Protein AF-S3EFR1-F1 (afdb_monomer_lite)

pLDDT: mean 77.14, std 15.66, range [37.75, 94.12]

Organism: Glarea lozoyensis (strain ATCC 20868 / MF5171) (NCBI:txid1116229)

Structure (mmCIF, N/CA/C/O backbone):
data_AF-S3EFR1-F1
#
_entry.id   AF-S3EFR1-F1
#
loop_
_atom_site.group_PDB
_atom_site.id
_atom_site.type_symbol
_atom_site.label_atom_id
_atom_site.label_alt_id
_atom_site.label_comp_id
_atom_site.label_asym_id
_atom_site.label_entity_id
_atom_site.label_seq_id
_atom_site.pdbx_PDB_ins_code
_atom_site.Cartn_x
_atom_site.Cartn_y
_atom_site.Cartn_z
_atom_site.occupancy
_atom_site.B_iso_or_equiv
_atom_site.auth_seq_id
_atom_site.auth_comp_id
_atom_site.auth_asym_id
_atom_site.auth_atom_id
_atom_site.pdbx_PDB_model_num
ATOM 1 N N . MET A 1 1 ? 13.708 -11.932 -1.085 1.00 60.66 1 MET A N 1
ATOM 2 C CA . MET A 1 1 ? 13.806 -11.351 0.275 1.00 60.66 1 MET A CA 1
ATOM 3 C C . MET A 1 1 ? 13.201 -9.961 0.211 1.00 60.66 1 MET A C 1
ATOM 5 O O . MET A 1 1 ? 13.591 -9.210 -0.669 1.00 60.66 1 MET A O 1
ATOM 9 N N . ILE A 1 2 ? 12.241 -9.636 1.082 1.00 73.06 2 ILE A N 1
ATOM 10 C CA . ILE A 1 2 ? 11.647 -8.292 1.139 1.00 73.06 2 ILE A CA 1
ATOM 11 C C . ILE A 1 2 ? 12.408 -7.488 2.191 1.00 73.06 2 ILE A C 1
ATOM 13 O O . ILE A 1 2 ? 12.567 -7.956 3.316 1.00 73.06 2 ILE A O 1
ATOM 17 N N . SER A 1 3 ? 12.867 -6.291 1.836 1.00 84.31 3 SER A N 1
ATOM 18 C CA . SER A 1 3 ? 13.416 -5.324 2.792 1.00 84.31 3 SER A CA 1
ATOM 19 C C . SER A 1 3 ? 12.689 -3.999 2.647 1.00 84.31 3 SER A C 1
ATOM 21 O O . SER A 1 3 ? 12.386 -3.596 1.525 1.00 84.31 3 SER A O 1
ATOM 23 N N . TYR A 1 4 ? 12.452 -3.302 3.753 1.00 84.38 4 TYR A N 1
ATOM 24 C CA . TYR A 1 4 ? 11.817 -1.990 3.742 1.00 84.38 4 TYR A CA 1
ATOM 25 C C . TYR A 1 4 ? 12.621 -0.977 4.554 1.00 84.38 4 TYR A C 1
ATOM 27 O O . TYR A 1 4 ? 13.386 -1.328 5.452 1.00 84.38 4 TYR A O 1
ATOM 35 N N . THR A 1 5 ? 12.457 0.298 4.233 1.00 91.06 5 THR A N 1
ATOM 36 C CA . THR A 1 5 ? 13.058 1.412 4.968 1.00 91.06 5 THR A CA 1
ATOM 37 C C . THR A 1 5 ? 12.048 2.545 5.055 1.00 91.06 5 THR A C 1
ATOM 39 O O . THR A 1 5 ? 11.394 2.858 4.061 1.00 91.06 5 THR A O 1
ATOM 42 N N . LEU A 1 6 ? 11.908 3.142 6.240 1.00 88.94 6 LEU A N 1
ATOM 43 C CA . LEU A 1 6 ? 11.106 4.349 6.424 1.00 88.94 6 LEU A CA 1
ATOM 44 C C . LEU A 1 6 ? 11.789 5.509 5.692 1.00 88.94 6 LEU A C 1
ATOM 46 O O . LEU A 1 6 ? 12.980 5.754 5.884 1.00 88.94 6 LEU A O 1
ATOM 50 N N . VAL A 1 7 ? 11.033 6.208 4.857 1.00 87.56 7 VAL A N 1
ATOM 51 C CA . VAL A 1 7 ? 11.495 7.368 4.099 1.00 87.56 7 VAL A CA 1
ATOM 52 C C . VAL A 1 7 ? 10.876 8.620 4.722 1.00 87.56 7 VAL A C 1
ATOM 54 O O . VAL A 1 7 ? 9.686 8.605 5.040 1.00 87.56 7 VAL A O 1
ATOM 57 N N . PRO A 1 8 ? 11.645 9.704 4.919 1.00 78.00 8 PRO A N 1
ATOM 58 C CA . PRO A 1 8 ? 11.084 10.968 5.378 1.00 78.00 8 PRO A CA 1
ATOM 59 C C . PRO A 1 8 ? 10.008 11.463 4.405 1.00 78.00 8 PRO A C 1
ATOM 61 O O . PRO A 1 8 ? 10.273 11.578 3.207 1.00 78.00 8 PRO A O 1
ATOM 64 N N . ALA A 1 9 ? 8.816 11.778 4.914 1.00 66.44 9 ALA A N 1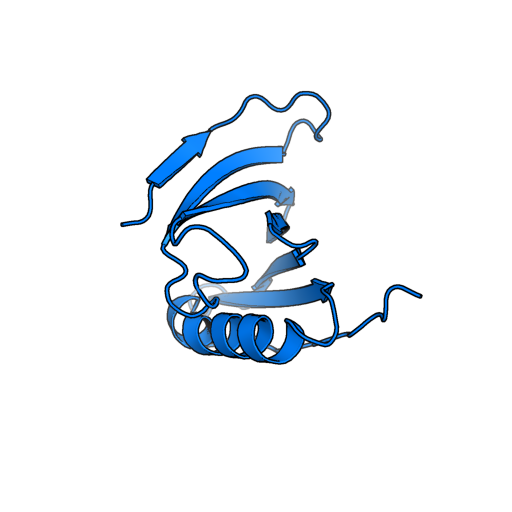
ATOM 65 C CA . ALA A 1 9 ? 7.770 12.406 4.118 1.00 66.44 9 ALA A CA 1
ATOM 66 C C . ALA A 1 9 ? 8.225 13.820 3.723 1.00 66.44 9 ALA A C 1
ATOM 68 O O . ALA A 1 9 ? 8.446 14.673 4.582 1.00 66.44 9 ALA A O 1
ATOM 69 N N . THR A 1 10 ? 8.411 14.065 2.426 1.00 64.19 10 THR A N 1
ATOM 70 C CA . THR A 1 10 ? 8.828 15.379 1.906 1.00 64.19 10 THR A CA 1
ATOM 71 C C . THR A 1 10 ? 7.641 16.273 1.549 1.00 64.19 10 THR A C 1
ATOM 73 O O . THR A 1 10 ? 7.800 17.490 1.509 1.00 64.19 10 THR A O 1
ATOM 76 N N . SER A 1 11 ? 6.458 15.693 1.306 1.00 72.06 11 SER A N 1
ATOM 77 C CA . SER A 1 11 ? 5.230 16.433 0.957 1.00 72.06 11 SER A CA 1
ATOM 78 C C . SER A 1 11 ? 3.912 15.751 1.367 1.00 72.06 11 SER A C 1
ATOM 80 O O . SER A 1 11 ? 2.839 16.245 1.028 1.00 72.06 11 SER A O 1
ATOM 82 N N . SER A 1 12 ? 3.975 14.638 2.100 1.00 77.38 12 SER A N 1
ATOM 83 C CA . SER A 1 12 ? 2.798 13.852 2.487 1.00 77.38 12 SER A CA 1
ATOM 84 C C . SER A 1 12 ? 2.102 14.441 3.734 1.00 77.38 12 SER A C 1
ATOM 86 O O . SER A 1 12 ? 2.735 15.172 4.505 1.00 77.38 12 SER A O 1
ATOM 88 N N . PRO A 1 13 ? 0.808 14.143 3.963 1.00 82.50 13 PRO A N 1
ATOM 89 C CA . PRO A 1 13 ? 0.098 14.549 5.177 1.00 82.50 13 PRO A CA 1
ATOM 90 C C . PRO A 1 13 ? 0.827 14.129 6.471 1.00 82.50 13 PRO A C 1
ATOM 92 O O . PRO A 1 13 ? 1.513 13.107 6.488 1.00 82.50 13 PRO A O 1
ATOM 95 N N . PRO A 1 14 ? 0.666 14.858 7.591 1.00 84.56 14 PRO A N 1
ATOM 96 C CA . PRO A 1 14 ? 1.414 14.600 8.831 1.00 84.56 14 PRO A CA 1
ATOM 97 C C . PRO A 1 14 ? 1.135 13.224 9.466 1.00 84.56 14 PRO A C 1
ATOM 99 O O . PRO A 1 14 ? 1.951 12.717 10.230 1.00 84.56 14 PRO A O 1
ATOM 102 N N . ASN A 1 15 ? -0.005 12.614 9.147 1.00 91.88 15 ASN A N 1
ATOM 103 C CA . ASN A 1 15 ? -0.419 11.262 9.531 1.00 91.88 15 ASN A CA 1
ATOM 104 C C . ASN A 1 15 ? -0.019 10.189 8.498 1.00 91.88 15 ASN A C 1
ATOM 106 O O . ASN A 1 15 ? -0.547 9.081 8.531 1.00 91.88 15 ASN A O 1
ATOM 110 N N . THR A 1 16 ? 0.876 10.515 7.562 1.00 93.00 16 THR A N 1
ATOM 111 C CA . THR A 1 16 ? 1.358 9.593 6.529 1.00 93.00 16 THR A CA 1
ATOM 112 C C . THR A 1 16 ? 2.764 9.106 6.844 1.00 93.00 16 THR A C 1
ATOM 114 O O . THR A 1 16 ? 3.654 9.891 7.174 1.00 93.00 16 THR A O 1
ATOM 117 N N . LYS A 1 17 ? 2.987 7.801 6.702 1.00 90.75 17 LYS A N 1
ATOM 118 C CA . LYS A 1 17 ? 4.316 7.187 6.740 1.00 90.75 17 LYS A CA 1
ATOM 119 C C . LYS A 1 17 ? 4.663 6.647 5.366 1.00 90.75 17 LYS A C 1
ATOM 121 O O . LYS A 1 17 ? 3.905 5.866 4.795 1.00 90.75 17 LYS A O 1
ATOM 126 N N . SER A 1 18 ? 5.836 7.023 4.875 1.00 92.81 18 SER A N 1
ATOM 127 C CA . SER A 1 18 ? 6.327 6.605 3.566 1.00 92.81 18 SER A CA 1
ATOM 128 C C . SER A 1 18 ? 7.414 5.548 3.729 1.00 92.81 18 SER A C 1
ATOM 130 O O . SER A 1 18 ? 8.298 5.655 4.579 1.00 92.81 18 SER A O 1
ATOM 132 N N . TYR A 1 19 ? 7.367 4.514 2.905 1.00 91.31 19 TYR A N 1
ATOM 133 C CA . TYR A 1 19 ? 8.266 3.373 2.939 1.00 91.31 19 TYR A CA 1
ATOM 134 C C . TYR A 1 19 ? 8.821 3.124 1.549 1.00 91.31 19 TYR A C 1
ATOM 136 O O . TYR A 1 19 ? 8.093 3.132 0.560 1.00 91.31 19 TYR A O 1
ATOM 144 N N . ARG A 1 20 ? 10.113 2.820 1.483 1.00 91.75 20 ARG A N 1
ATOM 145 C CA . ARG A 1 20 ? 10.733 2.235 0.301 1.00 91.75 20 ARG A CA 1
ATOM 146 C C . ARG A 1 20 ? 10.902 0.750 0.547 1.00 91.75 20 ARG A C 1
ATOM 148 O O . ARG A 1 20 ? 11.566 0.357 1.503 1.00 91.75 20 ARG A O 1
ATOM 155 N N . VAL A 1 21 ? 10.304 -0.063 -0.309 1.00 89.19 21 VAL A N 1
ATOM 156 C CA . VAL A 1 21 ? 10.310 -1.521 -0.231 1.00 89.19 21 VAL A CA 1
ATOM 157 C C . VAL A 1 21 ? 11.051 -2.069 -1.436 1.00 89.19 21 VAL A C 1
ATOM 159 O O . VAL A 1 21 ? 10.714 -1.761 -2.572 1.00 89.19 21 VAL A O 1
ATOM 162 N N . ILE A 1 22 ? 12.058 -2.900 -1.198 1.00 86.44 22 ILE A N 1
ATOM 163 C CA . ILE A 1 22 ? 12.746 -3.641 -2.251 1.00 86.44 22 ILE A CA 1
ATOM 164 C C . ILE A 1 22 ? 12.198 -5.060 -2.226 1.00 86.44 22 ILE A C 1
ATOM 166 O O . ILE A 1 22 ? 12.256 -5.736 -1.194 1.00 86.44 22 ILE A O 1
ATOM 170 N N . ASN A 1 23 ? 11.643 -5.494 -3.353 1.00 78.12 23 ASN A N 1
ATOM 171 C CA . ASN A 1 23 ? 11.032 -6.806 -3.501 1.00 78.12 23 ASN A CA 1
ATOM 172 C C . ASN A 1 23 ? 11.565 -7.519 -4.746 1.00 78.12 23 ASN A C 1
ATOM 174 O O . ASN A 1 23 ? 11.831 -6.890 -5.765 1.00 78.12 23 ASN A O 1
ATOM 178 N N . ASP A 1 24 ? 11.679 -8.842 -4.673 1.00 75.81 24 ASP A N 1
ATOM 179 C CA . ASP A 1 24 ? 11.983 -9.667 -5.838 1.00 75.81 24 ASP A CA 1
ATOM 180 C C . ASP A 1 24 ? 10.675 -9.949 -6.607 1.00 75.81 24 ASP A C 1
ATOM 182 O O . ASP A 1 24 ? 9.718 -10.483 -6.038 1.00 75.81 24 ASP A O 1
ATOM 186 N N . MET A 1 25 ? 10.619 -9.609 -7.899 1.00 72.31 25 MET A N 1
ATOM 187 C CA . MET A 1 25 ? 9.466 -9.858 -8.783 1.00 72.31 25 MET A CA 1
ATOM 188 C C . MET A 1 25 ? 9.862 -10.803 -9.927 1.00 72.31 25 MET A C 1
ATOM 190 O O . MET A 1 25 ? 9.933 -10.388 -11.086 1.00 72.31 25 MET A O 1
ATOM 194 N N . PRO A 1 26 ? 10.123 -12.093 -9.641 1.00 70.69 26 PRO A N 1
ATOM 195 C CA . PRO A 1 26 ? 10.565 -13.052 -10.657 1.00 70.69 26 PRO A CA 1
ATOM 196 C C . PRO A 1 26 ? 9.545 -13.273 -11.786 1.00 70.69 26 PRO A C 1
ATOM 198 O O . PRO A 1 26 ? 9.906 -13.781 -12.844 1.00 70.69 26 PRO A O 1
ATOM 201 N N . GLN A 1 27 ? 8.281 -12.902 -11.568 1.00 70.25 27 GLN A N 1
ATOM 202 C CA . GLN A 1 27 ? 7.194 -13.014 -12.538 1.00 70.25 27 GLN A CA 1
ATOM 203 C C . GLN A 1 27 ? 7.205 -11.927 -13.623 1.00 70.25 27 GLN A C 1
ATOM 205 O O . GLN A 1 27 ? 6.533 -12.090 -14.638 1.00 70.25 27 GLN A O 1
ATOM 210 N N . ILE A 1 28 ? 7.941 -10.825 -13.432 1.00 67.75 28 ILE A N 1
ATOM 211 C CA . ILE A 1 28 ? 8.157 -9.853 -14.507 1.00 67.75 28 ILE A CA 1
ATOM 212 C C . ILE A 1 28 ? 9.328 -10.363 -15.359 1.00 67.75 28 ILE A C 1
ATOM 214 O O . ILE A 1 28 ? 10.408 -10.617 -14.814 1.00 67.75 28 ILE A O 1
ATOM 218 N N . PRO A 1 29 ? 9.161 -10.512 -16.687 1.00 66.69 29 PRO A N 1
ATOM 219 C CA . PRO A 1 29 ? 10.235 -10.979 -17.554 1.00 66.69 29 PRO A CA 1
ATOM 220 C C . PRO A 1 29 ? 11.506 -10.136 -17.393 1.00 66.69 29 PRO A C 1
ATOM 222 O O . PRO A 1 29 ? 11.451 -8.907 -17.425 1.00 66.69 29 PRO A O 1
ATOM 225 N N . LYS A 1 30 ? 12.671 -10.792 -17.298 1.00 67.75 30 LYS A N 1
ATOM 226 C CA . LYS A 1 30 ? 13.978 -10.114 -17.164 1.00 67.75 30 LYS A CA 1
ATOM 227 C C . LYS A 1 30 ? 14.293 -9.141 -18.306 1.00 67.75 30 LYS A C 1
ATOM 229 O O . LYS A 1 30 ? 15.078 -8.224 -18.126 1.00 67.75 30 LYS A O 1
ATOM 234 N N . ALA A 1 31 ? 13.677 -9.334 -19.474 1.00 65.50 31 ALA A N 1
ATOM 235 C CA . ALA A 1 31 ? 13.796 -8.416 -20.607 1.00 65.50 31 ALA A CA 1
ATOM 236 C C . ALA A 1 31 ? 13.137 -7.044 -20.352 1.00 65.50 31 ALA A C 1
ATOM 238 O O . ALA A 1 31 ? 13.407 -6.101 -21.086 1.00 65.50 31 ALA A O 1
ATOM 239 N N . VAL A 1 32 ? 12.265 -6.942 -19.341 1.00 63.06 32 VAL A N 1
ATOM 240 C CA . VAL A 1 32 ? 11.481 -5.739 -19.017 1.00 63.06 32 VAL A CA 1
ATOM 241 C C . VAL A 1 32 ? 11.977 -5.065 -17.730 1.00 63.06 32 VAL A C 1
ATOM 243 O O . VAL A 1 32 ? 11.814 -3.856 -17.587 1.00 63.06 32 VAL A O 1
ATOM 246 N N . HIS A 1 33 ? 12.602 -5.803 -16.802 1.00 62.84 33 HIS A N 1
ATOM 247 C CA . HIS A 1 33 ? 13.204 -5.225 -15.593 1.00 62.84 33 HIS A CA 1
ATOM 248 C C . HIS A 1 33 ? 14.264 -6.135 -14.940 1.00 62.84 33 HIS A C 1
ATOM 250 O O . HIS A 1 33 ? 14.245 -7.356 -15.135 1.00 62.84 33 HIS A O 1
ATOM 256 N N . ASP A 1 34 ? 15.122 -5.556 -14.093 1.00 64.06 34 ASP A N 1
ATOM 257 C CA . ASP A 1 34 ? 15.953 -6.306 -13.143 1.00 64.06 34 ASP A CA 1
ATOM 258 C C . ASP A 1 34 ? 15.082 -6.984 -12.084 1.00 64.06 34 ASP A C 1
ATOM 260 O O . ASP A 1 34 ? 14.150 -6.376 -11.586 1.00 64.06 34 ASP A O 1
ATOM 264 N N . ALA A 1 35 ? 15.413 -8.214 -11.674 1.00 64.50 35 ALA A N 1
ATOM 265 C CA . ALA A 1 35 ? 14.576 -9.048 -10.795 1.00 64.50 35 ALA A CA 1
ATOM 266 C C . ALA A 1 35 ? 14.157 -8.411 -9.448 1.00 64.50 35 ALA A C 1
ATOM 268 O O . ALA A 1 35 ? 13.276 -8.954 -8.781 1.00 64.50 35 ALA A O 1
ATOM 269 N N . LYS A 1 36 ? 14.780 -7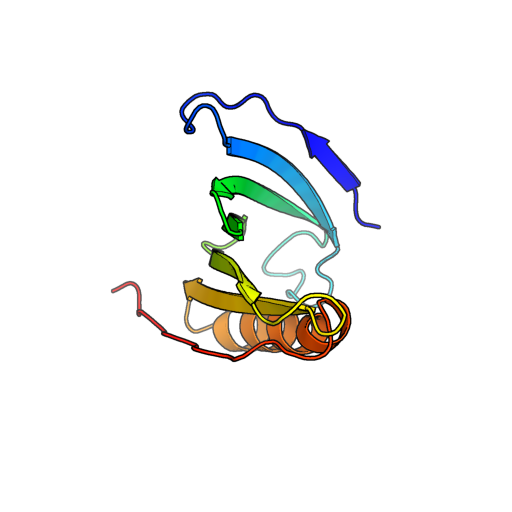.293 -9.051 1.00 74.69 36 LYS A N 1
ATOM 270 C CA . LYS A 1 36 ? 14.450 -6.500 -7.866 1.00 74.69 36 LYS A CA 1
ATOM 271 C C . LYS A 1 36 ? 13.741 -5.214 -8.269 1.00 74.69 36 LYS A C 1
ATOM 273 O O . LYS A 1 36 ? 14.328 -4.359 -8.925 1.00 74.69 36 LYS A O 1
ATOM 278 N N . VAL A 1 37 ? 12.516 -5.039 -7.786 1.00 79.88 37 VAL A N 1
ATOM 279 C CA . VAL A 1 37 ? 11.788 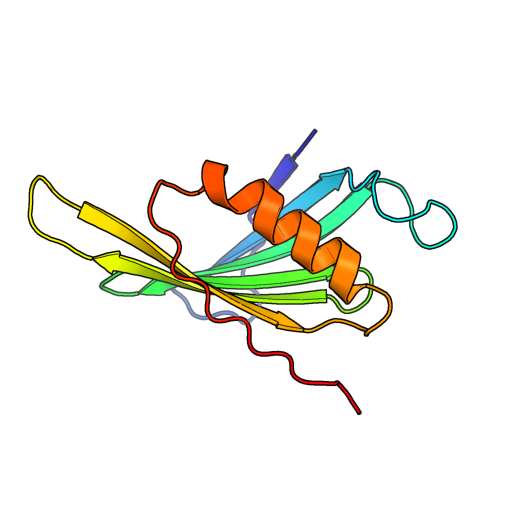-3.771 -7.866 1.00 79.88 37 VAL A CA 1
ATOM 280 C C . VAL A 1 37 ? 11.960 -2.976 -6.588 1.00 79.88 37 VAL A C 1
ATOM 282 O O . VAL A 1 37 ? 11.890 -3.521 -5.486 1.00 79.88 37 VAL A O 1
ATOM 285 N N . THR A 1 38 ? 12.104 -1.667 -6.747 1.00 87.75 38 THR A N 1
ATOM 286 C CA . THR A 1 38 ? 11.890 -0.708 -5.667 1.00 87.75 38 THR A CA 1
ATOM 287 C C . THR A 1 38 ? 10.465 -0.188 -5.780 1.00 87.75 38 THR A C 1
ATOM 289 O O . THR A 1 38 ? 10.074 0.308 -6.832 1.00 87.75 38 THR A O 1
ATOM 292 N N . ILE A 1 39 ? 9.703 -0.321 -4.706 1.00 89.25 39 ILE A N 1
ATOM 293 C CA . ILE A 1 39 ? 8.319 0.115 -4.564 1.00 89.25 39 ILE A CA 1
ATOM 294 C C . ILE A 1 39 ? 8.297 1.198 -3.489 1.00 89.25 39 ILE A C 1
ATOM 296 O O . ILE A 1 39 ? 8.957 1.064 -2.458 1.00 89.25 39 ILE A O 1
ATOM 300 N N . GLU A 1 40 ? 7.538 2.257 -3.713 1.00 92.56 40 GLU A N 1
ATOM 301 C CA . GLU A 1 40 ? 7.261 3.276 -2.708 1.00 92.56 40 GLU A CA 1
ATOM 302 C C . GLU A 1 40 ? 5.833 3.087 -2.202 1.00 92.56 40 GLU A C 1
ATOM 304 O O . GLU A 1 40 ? 4.914 2.873 -2.988 1.00 92.56 40 GLU A O 1
ATOM 309 N N . ILE A 1 41 ? 5.658 3.090 -0.884 1.00 91.81 41 ILE A N 1
ATOM 310 C CA . ILE A 1 41 ? 4.373 2.880 -0.220 1.00 91.81 41 ILE A CA 1
ATOM 311 C C . ILE A 1 41 ? 4.154 4.031 0.745 1.00 91.81 41 ILE A C 1
ATOM 313 O O . ILE A 1 41 ? 4.964 4.239 1.641 1.00 91.81 41 ILE A O 1
ATOM 317 N N . GLU A 1 42 ? 3.049 4.737 0.601 1.00 93.56 42 GLU A N 1
ATOM 318 C CA . GLU A 1 42 ? 2.554 5.698 1.576 1.00 93.56 42 GLU A CA 1
ATOM 319 C C . GLU A 1 42 ? 1.366 5.084 2.307 1.00 93.56 42 GLU A C 1
ATOM 321 O O . GLU A 1 42 ? 0.460 4.542 1.677 1.00 93.56 42 GLU A O 1
ATOM 326 N N . LEU A 1 43 ? 1.399 5.135 3.636 1.00 92.69 43 LEU A N 1
ATOM 327 C CA . LEU A 1 43 ? 0.323 4.680 4.508 1.00 92.69 43 LEU A CA 1
ATOM 328 C C . LEU A 1 43 ? -0.167 5.865 5.328 1.00 92.69 43 LEU A C 1
ATOM 330 O O . LEU A 1 43 ? 0.592 6.403 6.136 1.00 92.69 43 LEU A O 1
ATOM 334 N N . THR A 1 44 ? -1.416 6.254 5.117 1.00 94.12 44 THR A N 1
ATOM 335 C CA . THR A 1 44 ? -2.056 7.389 5.782 1.00 94.12 44 THR A CA 1
ATOM 336 C C . THR A 1 44 ? -3.063 6.870 6.795 1.00 94.12 44 THR A C 1
ATOM 338 O O . THR A 1 44 ? -4.037 6.219 6.416 1.00 94.12 44 THR A O 1
ATOM 341 N N . ASP A 1 45 ? -2.836 7.154 8.077 1.00 91.56 45 ASP A N 1
ATOM 342 C CA . ASP A 1 45 ? -3.720 6.706 9.156 1.00 91.56 45 ASP A CA 1
ATOM 343 C C . ASP A 1 45 ? -5.030 7.519 9.163 1.00 91.56 45 ASP A C 1
ATOM 345 O O . ASP A 1 45 ? -5.007 8.750 9.182 1.00 91.56 45 ASP A O 1
ATOM 349 N N . PHE A 1 46 ? -6.177 6.844 9.214 1.00 89.62 46 PHE A N 1
ATOM 350 C CA . PHE A 1 46 ? -7.503 7.441 9.409 1.00 89.62 46 PHE A CA 1
ATOM 351 C C . PHE A 1 46 ? -8.172 6.857 10.660 1.00 89.62 46 PHE A C 1
ATOM 353 O O . PHE A 1 46 ? -7.729 5.851 11.205 1.00 89.62 46 PHE A O 1
ATOM 360 N N . GLU A 1 47 ? -9.265 7.471 11.122 1.00 87.38 47 GLU A N 1
ATOM 361 C CA . GLU A 1 47 ? -9.950 7.075 12.366 1.00 87.38 47 GLU A CA 1
ATOM 362 C C . GLU A 1 47 ? -10.322 5.581 12.416 1.00 87.38 47 GLU A C 1
ATOM 364 O O . GLU A 1 47 ? -10.224 4.952 13.466 1.00 87.38 47 GLU A O 1
ATOM 369 N N . ASN A 1 48 ? -10.718 4.999 11.282 1.00 85.00 48 ASN A N 1
ATOM 370 C CA . ASN A 1 48 ? -11.191 3.618 11.186 1.00 85.00 48 ASN A CA 1
ATOM 371 C C . ASN A 1 48 ? -10.340 2.726 10.269 1.00 85.00 48 ASN A C 1
ATOM 373 O O . ASN A 1 48 ? -10.806 1.660 9.847 1.00 85.00 48 ASN A O 1
ATOM 377 N N . GLY A 1 49 ? -9.124 3.153 9.925 1.00 88.81 49 GLY A N 1
ATOM 378 C CA . GLY A 1 49 ? -8.374 2.458 8.893 1.00 88.81 49 GLY A CA 1
ATOM 379 C C . GLY A 1 49 ? -7.103 3.140 8.421 1.00 88.81 49 GLY A C 1
ATOM 380 O O . GLY A 1 49 ? -6.561 4.029 9.068 1.00 88.81 49 GLY A O 1
ATOM 381 N N . VAL A 1 50 ? -6.638 2.690 7.262 1.00 91.62 50 VAL A N 1
ATOM 382 C CA . VAL A 1 50 ? -5.437 3.182 6.592 1.00 91.62 50 VAL A CA 1
ATOM 383 C C . VAL A 1 50 ? -5.731 3.314 5.103 1.00 91.62 50 VAL A C 1
ATOM 385 O O . VAL A 1 50 ? -6.275 2.396 4.488 1.00 91.62 50 VAL A O 1
ATOM 388 N N . GLU A 1 51 ? -5.338 4.434 4.509 1.00 93.38 51 GLU A N 1
ATOM 389 C CA . GLU A 1 51 ? -5.218 4.532 3.056 1.00 93.38 51 GLU A CA 1
ATOM 390 C C . GLU A 1 51 ? -3.793 4.160 2.650 1.00 93.38 51 GLU A C 1
ATOM 392 O O . GLU A 1 51 ? -2.826 4.632 3.248 1.00 93.38 51 GLU A O 1
ATOM 397 N N . ALA A 1 52 ? -3.660 3.308 1.640 1.00 92.06 52 ALA A N 1
ATOM 398 C CA . ALA A 1 52 ? -2.381 2.876 1.102 1.00 92.06 52 ALA A CA 1
ATOM 399 C C . ALA A 1 52 ? -2.219 3.375 -0.336 1.00 92.06 52 ALA A C 1
ATOM 401 O O . ALA A 1 52 ? -3.005 3.006 -1.206 1.00 92.06 52 ALA A O 1
ATOM 402 N N . LEU A 1 53 ? -1.175 4.148 -0.617 1.00 93.19 53 LEU A N 1
ATOM 403 C CA . LEU A 1 53 ? -0.790 4.530 -1.974 1.00 93.19 53 LEU A CA 1
ATOM 404 C C . LEU A 1 53 ? 0.549 3.885 -2.317 1.00 93.19 53 LEU A C 1
ATOM 406 O O . LEU A 1 53 ? 1.563 4.133 -1.675 1.00 93.19 53 LEU A O 1
ATOM 410 N N . VAL A 1 54 ? 0.552 3.035 -3.334 1.00 91.00 54 VAL A N 1
ATOM 411 C CA . VAL A 1 54 ? 1.716 2.265 -3.761 1.00 91.00 54 VAL A CA 1
ATOM 412 C C . VAL A 1 54 ? 2.117 2.701 -5.161 1.00 91.00 54 VAL A C 1
ATOM 414 O O . VAL A 1 54 ? 1.320 2.607 -6.094 1.00 91.00 54 VAL A O 1
ATOM 417 N N . HIS A 1 55 ? 3.374 3.102 -5.316 1.00 91.31 55 HIS A N 1
ATOM 418 C CA . HIS A 1 55 ? 4.017 3.351 -6.599 1.00 91.31 55 HIS A CA 1
ATOM 419 C C . HIS A 1 55 ? 5.061 2.268 -6.848 1.00 91.31 55 HIS A C 1
ATOM 421 O O . HIS A 1 55 ? 6.052 2.149 -6.127 1.00 91.31 55 HIS A O 1
ATOM 427 N N . ALA A 1 56 ? 4.839 1.462 -7.877 1.00 86.94 56 ALA A N 1
ATOM 428 C CA . ALA A 1 56 ? 5.764 0.431 -8.315 1.00 86.94 56 ALA A CA 1
ATOM 429 C C . ALA A 1 56 ? 6.313 0.756 -9.719 1.00 86.94 56 ALA A C 1
ATOM 431 O O . ALA A 1 56 ? 5.751 1.588 -10.440 1.00 86.94 56 ALA A O 1
ATOM 432 N N . PRO A 1 57 ? 7.426 0.122 -10.136 1.00 84.75 57 PRO A N 1
ATOM 433 C CA . PRO A 1 57 ? 8.007 0.358 -11.451 1.00 84.75 57 PRO A CA 1
ATOM 434 C C . PRO A 1 57 ? 7.030 0.061 -12.592 1.00 84.75 57 PRO A C 1
ATOM 436 O O . PRO A 1 57 ? 6.018 -0.616 -12.414 1.00 84.75 57 PRO A O 1
ATOM 439 N N . LEU A 1 58 ? 7.375 0.537 -13.791 1.00 84.62 58 LEU A N 1
ATOM 440 C CA . LEU A 1 58 ? 6.576 0.357 -15.011 1.00 84.62 58 LEU A CA 1
ATOM 441 C C . LEU A 1 58 ? 5.183 1.017 -14.950 1.00 84.62 58 LEU A C 1
ATOM 443 O O . LEU A 1 58 ? 4.253 0.584 -15.630 1.00 84.62 58 LEU A O 1
ATOM 447 N N . GLY A 1 59 ? 5.051 2.078 -14.148 1.00 85.00 59 GLY A N 1
ATOM 448 C CA . GLY A 1 59 ? 3.824 2.872 -14.049 1.00 85.00 59 GLY A CA 1
ATOM 449 C C . GLY A 1 59 ? 2.686 2.164 -13.316 1.00 85.00 59 GLY A C 1
ATOM 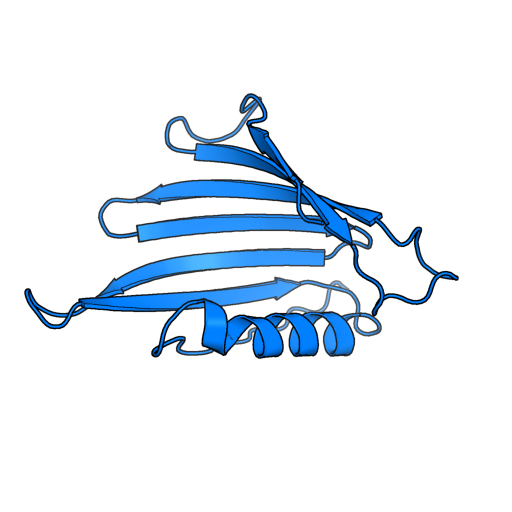450 O O . GLY A 1 59 ? 1.526 2.494 -13.546 1.00 85.00 59 GLY A O 1
ATOM 451 N N . ILE A 1 60 ? 2.996 1.176 -12.472 1.00 87.50 60 ILE A N 1
ATOM 452 C CA . ILE A 1 60 ? 1.994 0.522 -11.633 1.00 87.50 60 ILE A CA 1
ATOM 453 C C . ILE A 1 60 ? 1.710 1.430 -10.436 1.00 87.50 60 ILE A C 1
ATOM 455 O O . ILE A 1 60 ? 2.597 1.700 -9.626 1.00 87.50 60 ILE A O 1
ATOM 459 N N . VAL A 1 61 ? 0.460 1.860 -10.307 1.00 91.50 61 VAL A N 1
ATOM 460 C CA . VAL A 1 61 ? -0.046 2.585 -9.143 1.00 91.50 61 VAL A CA 1
ATOM 461 C C . VAL A 1 61 ? -1.163 1.767 -8.525 1.00 91.50 61 VAL A C 1
ATOM 463 O O . VAL A 1 61 ? -2.051 1.291 -9.228 1.00 91.50 61 VAL A O 1
ATOM 466 N N . GLN A 1 62 ? -1.130 1.596 -7.212 1.00 90.56 62 GLN A N 1
ATOM 467 C CA . GLN A 1 62 ? -2.191 0.927 -6.476 1.00 90.56 62 GLN A CA 1
ATOM 468 C C . GLN A 1 62 ? -2.653 1.818 -5.328 1.00 90.56 62 GLN A C 1
ATOM 470 O O . GLN A 1 62 ? -1.844 2.293 -4.537 1.00 90.56 62 GLN A O 1
ATOM 475 N N . LYS A 1 63 ? -3.965 2.011 -5.226 1.00 92.75 63 LYS A N 1
ATOM 476 C CA . LYS A 1 63 ? -4.626 2.708 -4.122 1.00 92.75 63 LYS A CA 1
ATOM 477 C C . LYS A 1 63 ? -5.418 1.704 -3.307 1.00 92.75 63 LYS A C 1
ATOM 479 O O . LYS A 1 63 ? -6.121 0.875 -3.875 1.00 92.75 63 LYS A O 1
ATOM 484 N N . GLY A 1 64 ? -5.289 1.750 -1.992 1.00 90.44 64 GLY A N 1
ATOM 485 C CA . GLY A 1 64 ? -5.967 0.861 -1.066 1.00 90.44 64 GLY A CA 1
ATOM 486 C C . GLY A 1 64 ? -6.711 1.636 0.010 1.00 90.44 64 GLY A C 1
ATOM 487 O O . GLY A 1 64 ? -6.161 2.574 0.565 1.00 90.44 64 GLY A O 1
ATOM 488 N N . ASP A 1 65 ? -7.930 1.211 0.324 1.00 90.31 65 ASP A N 1
ATOM 489 C CA . ASP A 1 65 ? -8.717 1.691 1.467 1.00 90.31 65 ASP A CA 1
ATOM 490 C C . ASP A 1 65 ? -8.932 0.498 2.402 1.00 90.31 65 ASP A C 1
ATOM 492 O O . ASP A 1 65 ? -9.605 -0.475 2.038 1.00 90.31 65 ASP A O 1
ATOM 496 N N . TRP A 1 66 ? -8.243 0.510 3.542 1.00 89.25 66 TRP A N 1
ATOM 497 C CA . TRP A 1 66 ? -8.197 -0.592 4.498 1.00 89.25 66 TRP A CA 1
ATOM 498 C C . TRP A 1 66 ? -8.971 -0.188 5.740 1.00 89.25 66 TRP A C 1
ATOM 500 O O . TRP A 1 66 ? -8.565 0.730 6.446 1.00 89.25 66 TRP A O 1
ATOM 510 N N . LYS A 1 67 ? -10.068 -0.882 6.033 1.00 88.31 67 LYS A N 1
ATOM 511 C CA . LYS A 1 67 ? -10.972 -0.551 7.137 1.00 88.31 67 LYS A CA 1
ATOM 512 C C . LYS A 1 67 ? -11.166 -1.725 8.066 1.00 88.31 67 LYS A C 1
ATOM 514 O O . LYS A 1 67 ? -11.229 -2.870 7.625 1.00 88.31 67 LYS A O 1
ATOM 519 N N . ILE A 1 68 ? -11.305 -1.431 9.350 1.00 84.00 68 ILE A N 1
ATOM 520 C CA . ILE A 1 68 ? -11.748 -2.419 10.330 1.00 84.00 68 ILE A CA 1
ATOM 521 C C . ILE A 1 68 ? -13.268 -2.301 10.438 1.00 84.00 68 ILE A C 1
ATOM 523 O O . ILE A 1 68 ? -13.798 -1.243 10.771 1.00 84.00 68 ILE A O 1
ATOM 527 N N . GLU A 1 69 ? -13.972 -3.389 10.145 1.00 84.44 69 GLU A N 1
ATOM 528 C CA . GLU A 1 69 ? -15.425 -3.495 10.288 1.00 84.44 69 GLU A CA 1
ATOM 529 C C . GLU A 1 69 ? -15.768 -4.615 11.283 1.00 84.44 69 GLU A C 1
ATOM 531 O O . GLU A 1 69 ? -14.955 -5.499 11.544 1.00 84.44 69 GLU A O 1
ATOM 536 N N . GLY A 1 70 ? -16.980 -4.599 11.840 1.00 80.88 70 GLY A N 1
ATOM 537 C CA . GLY A 1 70 ? -17.474 -5.654 12.730 1.00 80.88 70 GLY A CA 1
ATOM 538 C C . GLY A 1 70 ? -17.752 -5.179 14.153 1.00 80.88 70 GLY A C 1
ATOM 539 O O . GLY A 1 70 ? -17.897 -3.986 14.418 1.00 80.88 70 GLY A O 1
ATOM 540 N N . LYS A 1 71 ? -17.887 -6.141 15.065 1.00 77.69 71 LYS A N 1
ATOM 541 C CA . LYS A 1 71 ? -18.140 -5.914 16.495 1.00 77.69 71 LYS A CA 1
ATOM 542 C C . LYS A 1 71 ? -16.975 -6.460 17.311 1.00 77.69 71 LYS A C 1
ATOM 544 O O . LYS A 1 71 ? -16.188 -7.260 16.813 1.00 77.69 71 LYS A O 1
ATOM 549 N N . GLU A 1 72 ? -16.869 -6.043 18.567 1.00 72.31 72 GLU A N 1
ATOM 550 C CA . GLU A 1 72 ? -15.875 -6.586 19.494 1.00 72.31 72 GLU A CA 1
ATOM 551 C C . GLU A 1 72 ? -15.993 -8.122 19.565 1.00 72.31 72 GLU A C 1
ATOM 553 O O . GLU A 1 72 ? -17.076 -8.656 19.800 1.00 72.31 72 GLU A O 1
ATOM 558 N N . GLY A 1 73 ? -14.892 -8.827 19.284 1.00 74.81 73 GLY A N 1
ATOM 559 C CA . GLY A 1 73 ? -14.852 -10.292 19.147 1.00 74.81 73 GLY A CA 1
ATOM 560 C C . GLY A 1 73 ? -15.038 -10.835 17.720 1.00 74.81 73 GLY A C 1
ATOM 561 O O . GLY A 1 73 ? -14.712 -11.993 17.477 1.00 74.81 73 GLY A O 1
ATOM 562 N N . GLU A 1 74 ? -15.479 -10.009 16.767 1.00 82.06 74 GLU A N 1
ATOM 563 C CA . GLU A 1 74 ? -15.747 -10.372 15.362 1.00 82.06 74 GLU A CA 1
ATOM 564 C C . GLU A 1 74 ? -15.254 -9.284 14.387 1.00 82.06 74 GLU A C 1
ATOM 566 O O . GLU A 1 74 ? -15.949 -8.893 13.445 1.00 82.06 74 GLU A O 1
ATOM 571 N N . LEU A 1 75 ? -14.064 -8.733 14.635 1.00 78.19 75 LEU A N 1
ATOM 572 C CA . LEU A 1 75 ? -13.481 -7.716 13.762 1.00 78.19 75 LEU A CA 1
ATOM 573 C C . LEU A 1 75 ? -12.931 -8.344 12.480 1.00 78.19 75 LEU A C 1
ATOM 575 O O . LEU A 1 75 ? -12.236 -9.362 12.511 1.00 78.19 75 LEU A O 1
ATOM 579 N N . VAL A 1 76 ? -13.203 -7.691 11.356 1.00 81.06 76 VAL A N 1
ATOM 580 C CA . VAL A 1 76 ? -12.710 -8.057 10.032 1.00 81.06 76 VAL A CA 1
ATOM 581 C C . VAL A 1 76 ? -11.970 -6.885 9.404 1.00 81.06 76 VAL A C 1
ATOM 583 O O . VAL A 1 76 ? -12.424 -5.743 9.447 1.00 81.06 76 VAL A O 1
ATOM 586 N N . LEU A 1 77 ? -10.824 -7.176 8.793 1.00 80.88 77 LEU A N 1
ATOM 587 C CA . LEU A 1 77 ? -10.140 -6.228 7.924 1.00 80.88 77 LEU A CA 1
ATOM 588 C C . LEU A 1 77 ? -10.786 -6.304 6.538 1.00 80.88 77 LEU A C 1
ATOM 590 O O . LEU A 1 77 ? -10.773 -7.358 5.898 1.00 80.88 77 LEU A O 1
ATOM 594 N N . VAL A 1 78 ? -11.350 -5.189 6.086 1.00 84.38 78 VAL A N 1
ATOM 595 C CA . VAL A 1 78 ? -11.902 -5.012 4.745 1.00 84.38 78 VAL A CA 1
ATOM 596 C C . VAL A 1 78 ? -10.928 -4.166 3.946 1.00 84.38 78 VAL A C 1
ATOM 598 O O . VAL A 1 78 ? -10.728 -2.988 4.226 1.00 84.38 78 VAL A O 1
ATOM 601 N N . VAL A 1 79 ? -10.329 -4.778 2.932 1.00 83.19 79 VAL A N 1
ATOM 602 C CA . VAL A 1 79 ? -9.391 -4.113 2.030 1.00 83.19 79 VAL A CA 1
ATOM 603 C C . VAL A 1 79 ? -10.060 -3.922 0.678 1.00 83.19 79 VAL A C 1
ATOM 605 O O . VAL A 1 79 ? -10.453 -4.892 0.031 1.00 83.19 79 VAL A O 1
ATOM 608 N N . LYS A 1 80 ? -10.167 -2.668 0.246 1.00 85.75 80 LYS A N 1
ATOM 609 C CA . LYS A 1 80 ? -10.485 -2.301 -1.137 1.00 85.75 80 LYS A CA 1
ATOM 610 C C . LYS A 1 80 ? -9.210 -1.867 -1.831 1.00 85.75 80 LYS A C 1
ATOM 612 O O . LYS A 1 80 ? -8.344 -1.270 -1.197 1.00 85.75 80 LYS A O 1
ATOM 617 N N . MET A 1 81 ? -9.095 -2.172 -3.118 1.00 84.81 81 MET A N 1
ATOM 618 C CA . MET A 1 81 ? -7.891 -1.895 -3.887 1.00 84.81 81 MET A CA 1
ATOM 619 C C . MET A 1 81 ? -8.237 -1.531 -5.326 1.00 84.81 81 MET A C 1
ATOM 621 O O . MET A 1 81 ? -8.935 -2.277 -6.007 1.00 84.81 81 MET A O 1
ATOM 625 N N . GLU A 1 82 ? -7.699 -0.412 -5.788 1.00 89.31 82 GLU A N 1
ATOM 626 C CA . GLU A 1 82 ? -7.736 0.035 -7.175 1.00 89.31 82 GLU A CA 1
ATOM 627 C C . GLU A 1 82 ? -6.315 -0.030 -7.737 1.00 89.31 82 GLU A C 1
ATOM 629 O O . GLU A 1 82 ? -5.362 0.393 -7.081 1.00 89.31 82 GLU A O 1
ATOM 634 N N . ILE A 1 83 ? -6.158 -0.598 -8.934 1.00 87.69 83 ILE A N 1
ATOM 635 C CA . ILE A 1 83 ? -4.855 -0.806 -9.575 1.00 87.69 83 ILE A CA 1
ATOM 636 C C . ILE A 1 83 ? -4.886 -0.163 -10.959 1.00 87.69 83 ILE A C 1
ATOM 638 O O . ILE A 1 83 ? -5.677 -0.549 -11.819 1.00 87.69 83 ILE A O 1
ATOM 642 N N . SER A 1 84 ? -3.961 0.760 -11.193 1.00 88.50 84 SER A N 1
ATOM 643 C CA . SER A 1 84 ? -3.716 1.406 -12.480 1.00 88.50 84 SER A CA 1
ATOM 644 C C . SER A 1 84 ? -2.370 0.936 -13.026 1.00 88.50 84 SER A C 1
ATOM 646 O O . SER A 1 84 ? -1.339 1.074 -12.373 1.00 88.50 84 SER A O 1
ATOM 648 N N . CYS A 1 85 ? -2.362 0.348 -14.221 1.00 86.81 85 CYS A N 1
ATOM 649 C CA . CYS A 1 85 ? -1.143 -0.038 -14.935 1.00 86.81 85 CYS A CA 1
ATOM 650 C C . CYS A 1 85 ? -1.435 -0.238 -16.431 1.00 86.81 85 CYS A C 1
ATOM 652 O O . CYS A 1 85 ? -2.591 -0.197 -16.856 1.00 86.81 85 CYS A O 1
ATOM 654 N N . SER A 1 86 ? -0.400 -0.469 -17.245 1.00 86.00 86 SER A N 1
ATOM 655 C CA . SER A 1 86 ? -0.588 -0.762 -18.671 1.00 86.00 86 SER A CA 1
ATOM 656 C C . SER A 1 86 ? -1.333 -2.087 -18.890 1.00 86.00 86 SER A C 1
ATOM 658 O O . SER A 1 86 ? -1.188 -3.037 -18.115 1.00 86.00 86 SER A O 1
ATOM 660 N N . ARG A 1 87 ? -2.083 -2.198 -19.998 1.00 84.62 87 ARG A N 1
ATOM 661 C CA . ARG A 1 87 ? -2.815 -3.431 -20.364 1.00 84.62 87 ARG A CA 1
ATOM 662 C C . ARG A 1 87 ? -1.922 -4.678 -20.379 1.00 84.62 87 ARG A C 1
ATOM 664 O O . ARG A 1 87 ? -2.374 -5.755 -20.007 1.00 84.62 87 ARG A O 1
ATOM 671 N N . LEU A 1 88 ? -0.655 -4.524 -20.775 1.00 82.06 88 LEU A N 1
ATOM 672 C CA . LEU A 1 88 ? 0.332 -5.606 -20.795 1.00 82.06 88 LEU A CA 1
ATOM 673 C C . LEU A 1 88 ? 0.624 -6.156 -19.389 1.00 82.06 88 LEU A C 1
ATOM 675 O O . LEU A 1 88 ? 0.822 -7.357 -19.226 1.00 82.06 88 LEU A O 1
ATOM 679 N N . LEU A 1 89 ? 0.657 -5.284 -18.380 1.00 81.19 89 LEU A N 1
ATOM 680 C CA . LEU A 1 89 ? 0.999 -5.650 -17.006 1.00 81.19 89 LEU A CA 1
ATOM 681 C C . LEU A 1 89 ? -0.213 -6.083 -16.187 1.00 81.19 89 LEU A C 1
ATOM 683 O O . LEU A 1 89 ? -0.041 -6.804 -15.208 1.00 81.19 89 LEU A O 1
ATOM 687 N N . MET A 1 90 ? -1.424 -5.706 -16.602 1.00 84.44 90 MET A N 1
ATOM 688 C CA . MET A 1 90 ? -2.65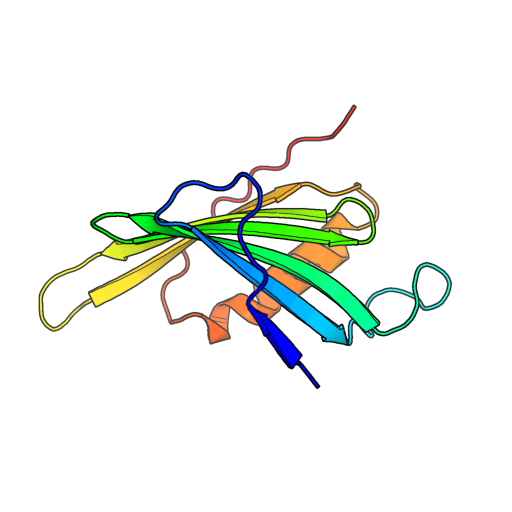4 -5.947 -15.848 1.00 84.44 90 MET A CA 1
ATOM 689 C C . MET A 1 90 ? -2.817 -7.406 -15.404 1.00 84.44 90 MET A C 1
ATOM 691 O O . MET A 1 90 ? -3.111 -7.656 -14.240 1.00 84.44 90 MET A O 1
ATOM 695 N N . GLY A 1 91 ? -2.560 -8.378 -16.287 1.00 83.50 91 GLY A N 1
ATOM 696 C CA . GLY A 1 91 ? -2.657 -9.800 -15.934 1.00 83.50 91 GLY A CA 1
ATOM 697 C C . GLY A 1 91 ? -1.670 -10.225 -14.838 1.00 83.50 91 GLY A C 1
ATOM 698 O O . GLY A 1 91 ? -2.043 -10.949 -13.917 1.00 83.50 91 GLY A O 1
ATOM 699 N N . ILE A 1 92 ? -0.429 -9.733 -14.898 1.00 82.81 92 ILE A N 1
ATOM 700 C CA . ILE A 1 92 ? 0.618 -10.028 -13.907 1.00 82.81 92 ILE A CA 1
ATOM 701 C C . ILE A 1 92 ? 0.288 -9.348 -12.574 1.00 82.81 92 ILE A C 1
ATOM 703 O O . ILE A 1 92 ? 0.367 -9.980 -11.520 1.00 82.81 92 ILE A O 1
ATOM 707 N N . THR A 1 93 ? -0.095 -8.069 -12.616 1.00 81.81 93 THR A N 1
ATOM 708 C CA . THR A 1 93 ? -0.400 -7.277 -11.420 1.00 81.81 93 THR A CA 1
ATOM 709 C C . THR A 1 93 ? -1.635 -7.818 -10.706 1.00 81.81 93 THR A C 1
ATOM 711 O O . THR A 1 93 ? -1.589 -8.029 -9.494 1.00 81.81 93 THR A O 1
ATOM 714 N N . LYS A 1 94 ? -2.699 -8.141 -11.453 1.00 82.19 94 LYS A N 1
ATOM 715 C CA . LYS A 1 94 ? -3.908 -8.773 -10.914 1.00 82.19 94 LYS A CA 1
ATOM 716 C C . LYS A 1 94 ? -3.599 -10.137 -10.299 1.00 82.19 94 LYS A C 1
ATOM 718 O O . LYS A 1 94 ? -3.908 -10.345 -9.131 1.00 82.19 94 LYS A O 1
ATOM 723 N N . GLY A 1 95 ? -2.908 -11.021 -11.024 1.00 82.00 95 GLY A N 1
ATOM 724 C CA . GLY A 1 95 ? -2.552 -12.342 -10.497 1.00 82.00 95 GLY A CA 1
ATOM 725 C C . GLY A 1 95 ? -1.704 -12.262 -9.222 1.00 82.00 95 GLY A C 1
ATOM 726 O O . GLY A 1 95 ? -1.867 -13.067 -8.306 1.00 82.00 95 GLY A O 1
ATOM 727 N N . LYS A 1 96 ? -0.833 -11.249 -9.106 1.00 79.12 96 LYS A N 1
ATOM 728 C CA . LYS A 1 96 ? -0.073 -11.004 -7.876 1.00 79.12 96 LYS A CA 1
ATOM 729 C C . LYS A 1 96 ? -0.969 -10.525 -6.731 1.00 79.12 96 LYS A C 1
ATOM 731 O O . LYS A 1 96 ? -0.832 -11.049 -5.625 1.00 79.12 96 LYS A O 1
ATOM 736 N N . ALA A 1 97 ? -1.869 -9.576 -6.985 1.00 78.69 97 ALA A N 1
ATOM 737 C CA . ALA A 1 97 ? -2.819 -9.078 -5.992 1.00 78.69 97 ALA A CA 1
ATOM 738 C C . ALA A 1 97 ? -3.722 -10.205 -5.458 1.00 78.69 97 ALA A C 1
ATOM 740 O O . ALA A 1 97 ? -3.830 -10.378 -4.246 1.00 78.69 97 ALA A O 1
ATOM 741 N N . GLU A 1 98 ? -4.260 -11.041 -6.347 1.00 77.94 98 GLU A N 1
ATOM 742 C CA . GLU A 1 98 ? -5.063 -12.218 -5.994 1.00 77.94 98 GLU A CA 1
ATOM 743 C C . GLU A 1 98 ? -4.247 -13.265 -5.222 1.00 77.94 98 GLU A C 1
ATOM 745 O O . GLU A 1 98 ? -4.728 -13.823 -4.244 1.00 77.94 98 GLU A O 1
ATOM 750 N N . SER A 1 99 ? -2.980 -13.505 -5.580 1.00 76.44 99 SER A N 1
ATOM 751 C CA . SER A 1 99 ? -2.131 -14.439 -4.819 1.00 76.44 99 SER A CA 1
ATOM 752 C C . SER A 1 99 ? -1.821 -13.956 -3.396 1.00 76.44 99 SER A C 1
ATOM 754 O O . SER A 1 99 ? -1.599 -14.767 -2.498 1.00 76.44 99 SER A O 1
ATOM 756 N N . ASN A 1 100 ? -1.814 -12.635 -3.184 1.00 72.88 100 ASN A N 1
ATOM 757 C CA . ASN A 1 100 ? -1.601 -12.027 -1.875 1.00 72.88 100 ASN A CA 1
ATOM 758 C C . ASN A 1 100 ? -2.898 -11.953 -1.047 1.00 72.88 100 ASN A C 1
ATOM 760 O O . ASN A 1 100 ? -2.819 -11.781 0.167 1.00 72.88 100 ASN A O 1
ATOM 764 N N . HIS A 1 101 ? -4.072 -12.095 -1.672 1.00 62.97 101 HIS A N 1
ATOM 765 C CA . HIS A 1 101 ? -5.390 -11.980 -1.031 1.00 62.97 101 HIS A CA 1
ATOM 766 C C . HIS A 1 101 ? -5.548 -12.868 0.219 1.00 62.97 101 HIS A C 1
ATOM 768 O O . HIS A 1 101 ? -5.859 -12.311 1.273 1.00 62.97 101 HIS A O 1
ATOM 774 N N . PRO A 1 102 ? -5.212 -14.178 0.202 1.00 64.12 102 PRO A N 1
ATOM 775 C CA . PRO A 1 102 ? -5.358 -15.032 1.386 1.00 64.12 102 PRO A CA 1
ATOM 776 C C . PRO A 1 102 ? -4.401 -14.666 2.527 1.00 64.12 102 PRO A C 1
ATOM 778 O O . PRO A 1 102 ? -4.632 -15.034 3.676 1.00 64.12 102 PRO A O 1
ATOM 781 N N . LEU A 1 103 ? -3.310 -13.957 2.220 1.00 63.28 103 LEU A N 1
ATOM 782 C CA . LEU A 1 103 ? -2.291 -13.561 3.193 1.00 63.28 103 LEU A CA 1
ATOM 783 C C . LEU A 1 103 ? -2.684 -12.293 3.966 1.00 63.28 103 LEU A C 1
ATOM 785 O O . LEU A 1 103 ? -2.103 -12.029 5.015 1.00 63.28 103 LEU A O 1
ATOM 789 N N . MET A 1 104 ? -3.658 -11.519 3.469 1.00 56.88 104 MET A N 1
ATOM 790 C CA . MET A 1 104 ? -4.115 -10.263 4.084 1.00 56.88 104 MET A CA 1
ATOM 791 C C . MET A 1 104 ? -5.362 -10.425 4.979 1.00 56.88 104 MET A C 1
ATOM 793 O O . MET A 1 104 ? -5.873 -9.434 5.494 1.00 56.88 104 MET A O 1
ATOM 797 N N . GLY A 1 105 ? -5.826 -11.659 5.213 1.00 51.28 105 GLY A N 1
ATOM 798 C CA . GLY A 1 105 ? -6.967 -11.984 6.080 1.00 51.28 105 GLY A CA 1
ATOM 799 C C . GLY A 1 105 ? -8.184 -12.528 5.320 1.00 51.28 105 GLY A C 1
ATOM 800 O O . GLY A 1 105 ? -8.312 -12.370 4.112 1.00 51.28 105 GLY A O 1
ATOM 801 N N . ASN A 1 106 ? -9.103 -13.180 6.039 1.00 39.97 106 ASN A N 1
ATOM 802 C CA . ASN A 1 106 ? -10.202 -13.986 5.475 1.00 39.97 106 ASN A CA 1
ATOM 803 C C . ASN A 1 106 ? -11.321 -13.202 4.742 1.00 39.97 106 ASN A C 1
ATOM 805 O O . ASN A 1 106 ? -12.326 -13.802 4.363 1.00 39.97 106 ASN A O 1
ATOM 809 N N . SER A 1 107 ? -11.216 -11.882 4.556 1.00 46.44 107 SER A N 1
ATOM 810 C CA . SER A 1 107 ? -12.356 -11.053 4.126 1.00 46.44 107 SER A CA 1
ATOM 811 C C . SER A 1 107 ? -11.967 -9.807 3.321 1.00 46.44 107 SER A C 1
ATOM 813 O O . SER A 1 107 ? -12.357 -8.688 3.640 1.00 46.44 107 SER A O 1
ATOM 815 N N . PHE A 1 108 ? -11.242 -9.993 2.222 1.00 42.09 108 PHE A N 1
ATOM 816 C CA . PHE A 1 108 ? -11.077 -8.955 1.201 1.00 42.09 108 PHE A CA 1
ATOM 817 C C . PHE A 1 108 ? -12.288 -8.970 0.249 1.00 42.09 108 PHE A C 1
ATOM 819 O O . PHE A 1 108 ? -12.552 -9.972 -0.421 1.00 42.09 108 PHE A O 1
ATOM 826 N N . LYS A 1 109 ? -13.047 -7.865 0.214 1.00 44.34 109 LYS A N 1
ATOM 827 C CA . LYS A 1 109 ? -14.161 -7.638 -0.722 1.00 44.34 109 LYS A CA 1
ATOM 828 C C . LYS A 1 109 ? -13.634 -6.837 -1.909 1.00 44.34 109 LYS A C 1
ATOM 830 O O . LYS A 1 109 ? -13.429 -5.630 -1.819 1.00 44.34 109 LYS A O 1
ATOM 835 N N . GLU A 1 110 ? -13.395 -7.538 -3.006 1.00 45.41 110 GLU A N 1
ATOM 836 C CA . GLU A 1 110 ? -12.796 -6.999 -4.221 1.00 45.41 110 GLU A CA 1
ATOM 837 C C . GLU A 1 110 ? -13.729 -6.001 -4.929 1.00 45.41 110 GLU A C 1
ATOM 839 O O . GLU A 1 110 ? -14.875 -6.314 -5.251 1.00 45.41 110 GLU A O 1
ATOM 844 N N . VAL A 1 111 ? -13.228 -4.793 -5.195 1.00 41.34 111 VAL A N 1
ATOM 845 C CA . VAL A 1 111 ? -13.802 -3.862 -6.176 1.00 41.34 111 VAL A CA 1
ATOM 846 C C . VAL A 1 111 ? -12.658 -3.443 -7.090 1.00 41.34 111 VAL A C 1
ATOM 848 O O . VAL A 1 111 ? -11.997 -2.442 -6.844 1.00 41.34 111 VAL A O 1
ATOM 851 N N . LEU A 1 112 ? -12.393 -4.239 -8.128 1.00 38.84 112 LEU A N 1
ATOM 852 C CA . LEU A 1 112 ? -11.465 -3.846 -9.185 1.00 38.84 112 LEU A CA 1
ATOM 853 C C . LEU A 1 112 ? -12.145 -2.806 -10.075 1.00 38.84 112 LEU A C 1
ATOM 855 O O . LEU A 1 112 ? -13.106 -3.118 -10.780 1.00 38.84 112 LEU A O 1
ATOM 859 N N . LYS A 1 113 ? -11.629 -1.580 -10.075 1.00 40.31 113 LYS A N 1
ATOM 860 C CA . LYS A 1 113 ? -11.909 -0.599 -11.125 1.00 40.31 113 LYS A CA 1
ATOM 861 C C . LYS A 1 113 ? -10.655 -0.421 -11.964 1.00 40.31 113 LYS A C 1
ATOM 863 O O . LYS A 1 113 ? -9.594 -0.100 -11.440 1.00 40.31 113 LYS A O 1
ATOM 868 N N . THR A 1 114 ? -10.782 -0.674 -13.261 1.00 43.88 114 THR A N 1
ATOM 869 C CA . THR A 1 114 ? -9.733 -0.424 -14.249 1.00 43.88 114 THR A CA 1
ATOM 870 C C . THR A 1 114 ? -9.994 0.923 -14.907 1.00 43.88 114 THR A C 1
ATOM 872 O O . THR A 1 114 ? -11.022 1.081 -15.565 1.00 43.88 114 THR A O 1
ATOM 875 N N . GLU A 1 115 ? -9.067 1.867 -14.773 1.00 39.06 115 GLU A N 1
ATOM 876 C CA . GLU A 1 115 ? -9.005 3.039 -15.649 1.00 39.06 115 GLU A CA 1
ATOM 877 C C . GLU A 1 115 ? -7.869 2.839 -16.650 1.00 39.06 115 GLU A C 1
ATOM 879 O O . GLU A 1 115 ? -6.730 2.544 -16.279 1.00 39.06 115 GLU A O 1
ATOM 884 N N . GLU A 1 116 ? -8.196 2.942 -17.936 1.00 38.47 116 GLU A N 1
ATOM 885 C CA . GLU A 1 116 ? -7.201 2.932 -18.999 1.00 38.47 116 GLU A CA 1
ATOM 886 C C . GLU A 1 116 ? -6.557 4.316 -19.066 1.00 38.47 116 GLU A C 1
ATOM 888 O O . GLU A 1 116 ? -7.238 5.312 -19.305 1.00 38.47 116 GLU A O 1
ATOM 893 N N . LEU A 1 117 ? -5.243 4.380 -18.844 1.00 39.06 117 LEU A N 1
ATOM 894 C CA . LEU A 1 117 ? -4.470 5.579 -19.153 1.00 39.06 117 LEU A CA 1
ATOM 895 C C . LEU A 1 117 ? -4.435 5.710 -20.682 1.00 39.06 117 LEU A C 1
ATOM 897 O O . LEU A 1 117 ? -3.811 4.883 -21.353 1.00 39.06 117 LEU A O 1
ATOM 901 N N . GLY A 1 118 ? -5.201 6.675 -21.201 1.00 37.75 118 GLY A N 1
ATOM 902 C CA . GLY A 1 118 ? -5.243 7.049 -22.618 1.00 37.75 118 GLY A CA 1
ATOM 903 C C . GLY A 1 118 ? -3.985 7.756 -23.097 1.00 37.75 118 GLY A C 1
ATOM 904 O O . GLY A 1 118 ? -3.230 8.282 -22.247 1.00 37.75 118 GLY A O 1
#

InterPro domains:
  IPR05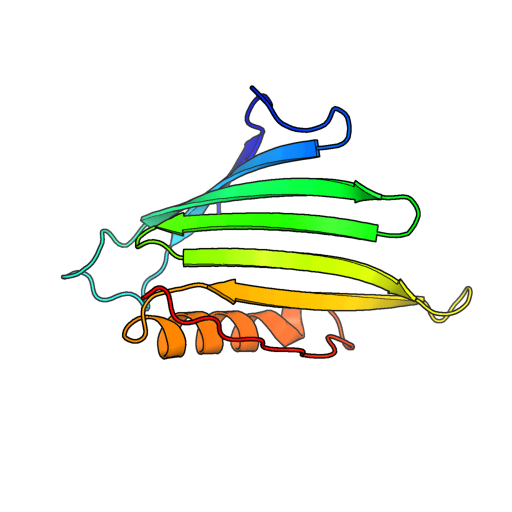5481 Domain of unknown function DUF7053 [PF23155] (12-110)

Foldseek 3Di:
DKDKDWDDDPDDPPQKTKMWIWDFDPVPDVVVHDRIKIKIWIWGDDPFFIWIWIDTPQRKIKIKTWGWDDDVVDIDIEIEMEIEHAPVCCVVVVVVVVVCVVVRGDHYDYDYDYDHPD

Secondary structure (DSSP, 8-state):
--EEEEE--SSS-TTEEEEEEEEE-TTS-TTTS-SEEEEEEEEEEETTEEEEEEEETTTEEEEEEEEEEEETTEEEEEEEEEEE--HHHHHHHHHHHHHHGGGG-S-------PPP--

Sequence (118 aa):
MISYTLVPATSSPPNTKSYRVINDMPQIPKAVHDAKVTIEIELTDFENGVEALVHAPLGIVQKGDWKIEGKEGELVLVVKMEISCSRLLMGITKGKAESNHPLMGNSFKEVLKTEELG

Radius of gyration: 15.26 Å; chains: 1; bounding box: 34×32×42 Å